Protein AF-A0A374HJB7-F1 (afdb_monomer)

Foldseek 3Di:
DCLLLVLLLLLLLLLCCVVPPVPDLSLVSVVVCVVSLVVVLCVLPVDVPVPDPPVVSVVLNVLSVVLVVQCVVCNVVVPVPSNSCSSVVRVNVSSVVVDDPVSSVVSNVVSVVVD

Secondary structure (DSSP, 8-state):
-HHHHHHHHHHHHHHHHHHH-TT--HHHHHHHHHHHHHHHHHHHHHS-TT---HHHHHHHHHHHHHHHHHHHHHHHHT-HHHHHHIIIIIIHHHHHTTS-HHHHHHHHHHHHTT-

Solvent-accessible surface area (backbone atoms only — not comparable to full-atom values): 6513 Å² total; per-residue (Å²): 108,69,47,51,56,52,38,44,45,54,52,50,47,50,48,52,41,46,77,74,39,93,75,59,60,62,65,60,54,50,64,70,43,45,65,43,51,51,51,32,52,47,61,62,67,77,45,72,82,84,68,60,57,71,67,62,45,52,51,52,52,51,51,51,53,51,44,53,49,48,45,51,52,16,60,77,69,68,34,64,64,55,36,47,50,39,42,64,72,36,51,46,56,59,50,47,76,80,50,56,70,71,54,51,52,54,46,54,53,60,52,56,77,76,109

Nearest PDB structures (foldseek):
  3k1i-assembly2_B  TM=4.457E-01  e=7.732E-01  Helicobacter pylori 26695
  6r6o-assembly1_A  TM=5.360E-01  e=2.222E+00  Candidatus Kuenenia stuttgartensis
  4k0d-assembly1_B  TM=4.597E-01  e=5.452E+00  Anaeromyxobacter dehalogenans 2CP-C

Sequence (115 aa):
MEEIETLYKEVFSICVQFAVYEKEDIQKRIEEIIPELNSFTTFFLEENTFKLNLEDYQLLQQLLIDILKDIMQAMENRDNILLEDTLEYGLKPFLELFLEDKKIMMLREACADEF

Radius of gyration: 14.04 Å; Cα contacts (8 Å, |Δi|>4): 75; chains: 1; bounding box: 36×20×39 Å

Structure (mmCIF, N/CA/C/O backbone):
data_AF-A0A374HJB7-F1
#
_entry.id   AF-A0A374HJB7-F1
#
loop_
_atom_site.group_PDB
_atom_site.id
_atom_site.type_symbol
_atom_site.label_atom_id
_atom_site.label_alt_id
_atom_site.label_comp_id
_atom_site.label_asym_id
_atom_site.label_entity_id
_atom_site.label_seq_id
_atom_site.pdbx_PDB_ins_code
_atom_site.Cartn_x
_atom_site.Cartn_y
_atom_site.Cartn_z
_atom_site.occupancy
_atom_site.B_iso_or_equiv
_atom_site.auth_seq_id
_atom_site.auth_comp_id
_atom_site.auth_asym_id
_atom_site.auth_atom_id
_atom_site.pdbx_PDB_model_num
ATOM 1 N N . MET A 1 1 ? -10.161 9.785 4.884 1.00 80.75 1 MET A N 1
ATOM 2 C CA . MET A 1 1 ? -10.741 9.201 3.642 1.00 80.75 1 MET A CA 1
ATOM 3 C C . MET A 1 1 ? -9.989 9.703 2.429 1.00 80.75 1 MET A C 1
ATOM 5 O O . MET A 1 1 ? -9.611 8.887 1.604 1.00 80.75 1 MET A O 1
ATOM 9 N N . GLU A 1 2 ? -9.741 11.009 2.333 1.00 88.31 2 GLU A N 1
ATOM 10 C CA . GLU A 1 2 ? -8.928 11.605 1.266 1.00 88.31 2 GLU A CA 1
ATOM 11 C C . GLU A 1 2 ? -7.518 10.990 1.194 1.00 88.31 2 GLU A C 1
ATOM 13 O O . GLU A 1 2 ? -7.032 10.700 0.107 1.00 88.31 2 GLU A O 1
ATOM 18 N N . GLU A 1 3 ? -6.915 10.680 2.344 1.00 92.12 3 GLU A N 1
ATOM 19 C CA . GLU A 1 3 ? -5.594 10.052 2.476 1.00 92.12 3 GLU A CA 1
ATOM 20 C C . GLU A 1 3 ? -5.550 8.663 1.822 1.00 92.12 3 GLU A C 1
ATOM 22 O O . GLU A 1 3 ? -4.633 8.355 1.064 1.00 92.12 3 GLU A O 1
ATOM 27 N N . ILE A 1 4 ? -6.575 7.841 2.077 1.00 95.00 4 ILE A N 1
ATOM 28 C CA . ILE A 1 4 ? -6.691 6.489 1.510 1.00 95.00 4 ILE A CA 1
ATOM 29 C C . ILE A 1 4 ? -6.932 6.567 0.011 1.00 95.00 4 ILE A C 1
ATOM 31 O O . ILE A 1 4 ? -6.283 5.862 -0.750 1.00 95.00 4 ILE A O 1
ATOM 35 N N . GLU A 1 5 ? -7.870 7.412 -0.418 1.00 95.50 5 GLU A N 1
ATOM 36 C CA . GLU A 1 5 ? -8.218 7.542 -1.833 1.00 95.50 5 GLU A CA 1
ATOM 37 C C . GLU A 1 5 ? -7.034 8.042 -2.665 1.00 95.50 5 GLU A C 1
ATOM 39 O O . GLU A 1 5 ? -6.818 7.545 -3.768 1.00 95.50 5 GLU A O 1
ATOM 44 N N . THR A 1 6 ? -6.269 8.998 -2.132 1.00 95.19 6 THR A N 1
ATOM 45 C CA . THR A 1 6 ? -5.090 9.567 -2.797 1.00 95.19 6 THR A CA 1
ATOM 46 C C . THR A 1 6 ? -4.000 8.515 -2.933 1.00 95.19 6 THR A C 1
ATOM 48 O O . THR A 1 6 ? -3.567 8.226 -4.045 1.00 95.19 6 THR A O 1
ATOM 51 N N . LEU A 1 7 ? -3.626 7.864 -1.826 1.00 97.38 7 LEU A N 1
ATOM 52 C CA . LEU A 1 7 ? -2.601 6.826 -1.855 1.00 97.38 7 LEU A CA 1
ATOM 53 C C . LEU A 1 7 ? -3.021 5.636 -2.729 1.00 97.38 7 LEU A C 1
ATOM 55 O O . LEU A 1 7 ? -2.212 5.116 -3.490 1.00 97.38 7 LEU A O 1
ATOM 59 N N . TYR A 1 8 ? -4.289 5.226 -2.666 1.00 97.75 8 TYR A N 1
ATOM 60 C CA . TYR A 1 8 ? -4.803 4.125 -3.476 1.00 97.75 8 TYR A CA 1
ATOM 61 C C . TYR A 1 8 ? -4.678 4.409 -4.977 1.00 97.75 8 TYR A C 1
ATOM 63 O O . TYR A 1 8 ? -4.265 3.522 -5.722 1.00 9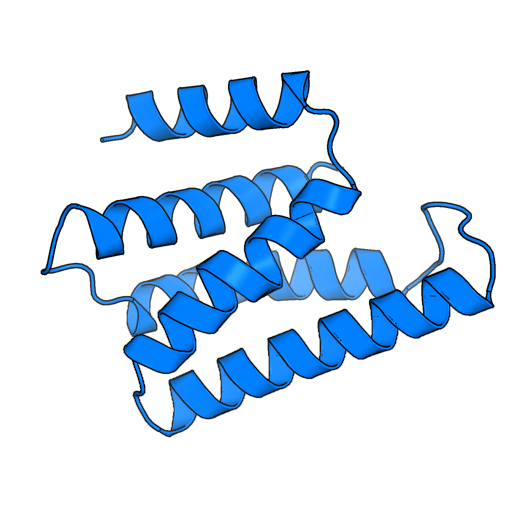7.75 8 TYR A O 1
ATOM 71 N N . LYS A 1 9 ? -5.005 5.627 -5.432 1.00 95.75 9 LYS A N 1
ATOM 72 C CA . LYS A 1 9 ? -4.852 6.007 -6.845 1.00 95.75 9 LYS A CA 1
ATOM 73 C C . LYS A 1 9 ? -3.404 5.906 -7.305 1.00 95.75 9 LYS A C 1
ATOM 75 O O . LYS A 1 9 ? -3.148 5.304 -8.343 1.00 95.75 9 LYS A O 1
ATOM 80 N N . GLU A 1 10 ? -2.477 6.451 -6.523 1.00 95.19 10 GLU A N 1
ATOM 81 C CA . GLU A 1 10 ? -1.053 6.410 -6.853 1.00 95.19 10 GLU A CA 1
ATOM 82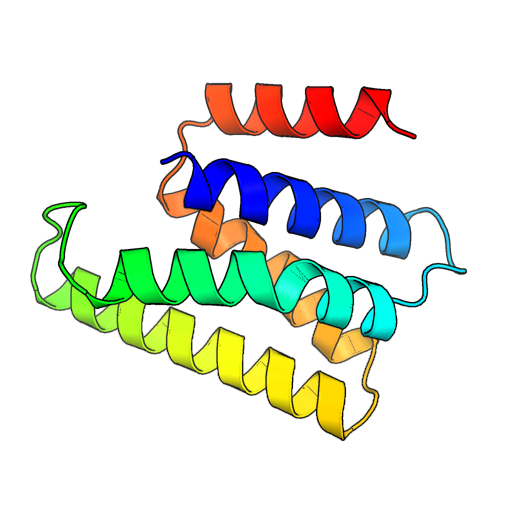 C C . GLU A 1 10 ? -0.532 4.969 -6.901 1.00 95.19 10 GLU A C 1
ATOM 84 O O . GLU A 1 10 ? 0.065 4.555 -7.892 1.00 95.19 10 GLU A O 1
ATOM 89 N N . VAL A 1 11 ? -0.840 4.159 -5.883 1.00 96.06 11 VAL A N 1
ATOM 90 C CA . VAL A 1 11 ? -0.441 2.744 -5.834 1.00 96.06 11 VAL A CA 1
ATOM 91 C C . VAL A 1 11 ? -1.034 1.965 -7.008 1.00 96.06 11 VAL A C 1
ATOM 93 O O . VAL A 1 11 ? -0.316 1.225 -7.678 1.00 96.06 11 VAL A O 1
ATOM 96 N N . PHE A 1 12 ? -2.325 2.144 -7.298 1.00 95.25 12 PHE A N 1
ATOM 97 C CA . PHE A 1 12 ? -2.979 1.493 -8.431 1.00 95.25 12 PHE A CA 1
ATOM 98 C C . PHE A 1 12 ? -2.338 1.900 -9.762 1.00 95.25 12 PHE A C 1
ATOM 100 O O . PHE A 1 12 ? -2.080 1.039 -10.602 1.00 95.25 12 PHE A O 1
ATOM 107 N N . SER A 1 13 ? -2.046 3.191 -9.933 1.00 92.69 13 SER A N 1
ATOM 108 C CA . SER A 1 13 ? -1.397 3.724 -11.128 1.00 92.69 13 SER A CA 1
ATOM 109 C C . SER A 1 13 ? -0.023 3.096 -11.347 1.00 92.69 13 SER A C 1
ATOM 111 O O . SER A 1 13 ? 0.241 2.580 -12.431 1.00 92.69 13 SER A O 1
ATOM 113 N N . ILE A 1 14 ? 0.798 3.017 -10.295 1.00 92.44 14 ILE A N 1
ATOM 114 C CA . ILE A 1 14 ? 2.119 2.376 -10.333 1.00 92.44 14 ILE A CA 1
ATOM 115 C C . ILE A 1 14 ? 2.013 0.896 -10.718 1.00 92.44 14 ILE A C 1
ATOM 117 O O . ILE A 1 14 ? 2.768 0.433 -11.572 1.00 92.44 14 ILE A O 1
ATOM 121 N N . CYS A 1 15 ? 1.068 0.158 -10.128 1.00 92.50 15 CYS A N 1
ATOM 122 C CA . CYS A 1 15 ? 0.884 -1.266 -10.423 1.00 92.50 15 CYS A CA 1
ATOM 123 C C . CYS A 1 15 ? 0.489 -1.491 -11.892 1.00 92.50 15 CYS A C 1
ATOM 125 O O . CYS A 1 15 ? 1.067 -2.335 -12.576 1.00 92.50 15 CYS A O 1
ATOM 127 N N . VAL A 1 16 ? -0.461 -0.703 -12.413 1.00 90.06 16 VAL A N 1
ATOM 128 C CA . VAL A 1 16 ? -0.871 -0.770 -13.827 1.00 90.06 16 VAL A CA 1
ATOM 129 C C . VAL A 1 16 ? 0.288 -0.395 -14.744 1.00 90.06 16 VAL A C 1
ATOM 131 O O . VAL A 1 16 ? 0.550 -1.093 -15.723 1.00 90.06 16 VAL A O 1
ATOM 134 N N . GLN A 1 17 ? 0.993 0.688 -14.421 1.00 87.38 17 GLN A N 1
ATOM 135 C CA . GLN A 1 17 ? 2.128 1.167 -15.192 1.00 87.38 17 GLN A CA 1
ATOM 136 C C . GLN A 1 17 ? 3.219 0.107 -15.310 1.00 87.38 17 GLN A C 1
ATOM 138 O O . GLN A 1 17 ? 3.639 -0.203 -16.419 1.00 87.38 17 GLN A O 1
ATOM 143 N N . PHE A 1 18 ? 3.614 -0.508 -14.198 1.00 86.31 18 PHE A N 1
ATOM 144 C CA . PHE A 1 18 ? 4.628 -1.556 -14.193 1.00 86.31 18 PHE A CA 1
ATOM 145 C C . PHE A 1 18 ? 4.184 -2.808 -14.966 1.00 86.31 18 PHE A C 1
ATOM 147 O O . PHE A 1 18 ? 4.949 -3.337 -15.773 1.00 86.31 18 PHE A O 1
ATOM 154 N N . ALA A 1 19 ? 2.939 -3.257 -14.769 1.00 85.56 19 ALA A N 1
ATOM 155 C CA . ALA A 1 19 ? 2.418 -4.467 -15.405 1.00 85.56 19 ALA A CA 1
ATOM 156 C C . ALA A 1 19 ? 2.212 -4.322 -16.925 1.00 85.56 19 ALA A C 1
ATOM 158 O O . ALA A 1 19 ? 2.355 -5.293 -17.669 1.00 85.56 19 ALA A O 1
ATOM 159 N N . VAL A 1 20 ? 1.841 -3.126 -17.395 1.00 82.06 20 VAL A N 1
ATOM 160 C CA . VAL A 1 20 ? 1.506 -2.867 -18.807 1.00 82.06 20 VAL A CA 1
ATOM 161 C C . VAL A 1 20 ? 2.684 -2.268 -19.576 1.00 82.06 20 VAL A C 1
ATOM 163 O O . VAL A 1 20 ? 2.894 -2.590 -20.748 1.00 82.06 20 VAL A O 1
ATOM 166 N N . TYR A 1 21 ? 3.465 -1.404 -18.933 1.00 71.69 21 TYR A N 1
ATOM 167 C CA . TYR A 1 21 ? 4.559 -0.661 -19.539 1.00 71.69 21 TYR A CA 1
ATOM 168 C C . TYR A 1 21 ? 5.865 -1.045 -18.828 1.00 71.69 21 TYR A C 1
ATOM 170 O O . TYR A 1 21 ? 6.247 -0.447 -17.829 1.00 71.69 21 TYR A O 1
ATOM 178 N N . GLU A 1 22 ? 6.599 -2.015 -19.389 1.00 62.50 22 GLU A N 1
ATOM 179 C CA . GLU A 1 22 ? 7.871 -2.586 -18.878 1.00 62.50 22 GLU A CA 1
ATOM 180 C C . GLU A 1 22 ? 9.046 -1.575 -18.709 1.00 62.50 22 GLU A C 1
ATOM 182 O O . GLU A 1 22 ? 10.219 -1.953 -18.703 1.00 62.50 22 GLU A O 1
ATOM 187 N N . LYS A 1 23 ? 8.780 -0.265 -18.651 1.00 59.56 23 LYS A N 1
ATOM 188 C CA . LYS A 1 23 ? 9.764 0.825 -18.586 1.00 59.56 23 LYS A CA 1
ATOM 189 C C . LYS A 1 23 ? 9.595 1.756 -17.385 1.00 59.56 23 LYS A C 1
ATOM 191 O O . LYS A 1 23 ? 10.394 2.684 -17.259 1.00 59.56 23 LYS A O 1
ATOM 196 N N . GLU A 1 24 ? 8.582 1.551 -16.547 1.00 70.69 24 GLU A N 1
ATOM 197 C CA . GLU A 1 24 ? 8.364 2.375 -15.357 1.00 70.69 24 GLU A CA 1
ATOM 198 C C . GLU A 1 24 ? 9.469 2.107 -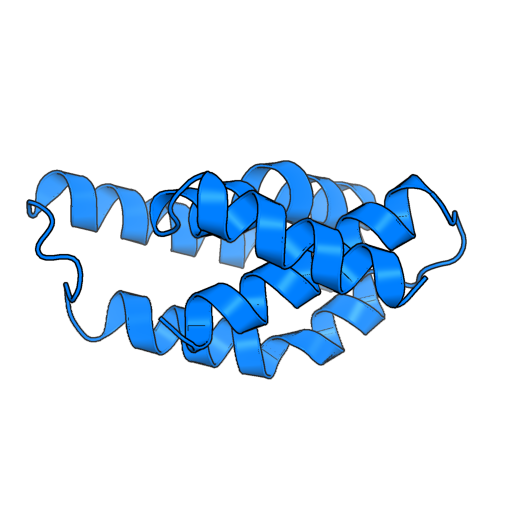14.320 1.00 70.69 24 GLU A C 1
ATOM 200 O O . GLU A 1 24 ? 9.720 0.962 -13.932 1.00 70.69 24 GLU A O 1
ATOM 205 N N . ASP A 1 25 ? 10.145 3.161 -13.859 1.00 87.06 25 ASP A N 1
ATOM 206 C CA . ASP A 1 25 ? 11.086 3.058 -12.741 1.00 87.06 25 ASP A CA 1
ATOM 207 C C . ASP A 1 25 ? 10.294 3.050 -11.427 1.00 87.06 25 ASP A C 1
ATOM 209 O O . ASP A 1 25 ? 10.067 4.091 -10.807 1.00 87.06 25 ASP A O 1
ATOM 213 N N . ILE A 1 26 ? 9.837 1.860 -11.033 1.00 89.75 26 ILE A N 1
ATOM 214 C CA . ILE A 1 26 ? 9.013 1.651 -9.836 1.00 89.75 26 ILE A CA 1
ATOM 215 C C . ILE A 1 26 ? 9.677 2.186 -8.558 1.00 89.75 26 ILE A C 1
ATOM 217 O O . ILE A 1 26 ? 8.985 2.694 -7.683 1.00 89.75 26 ILE A O 1
ATOM 221 N N .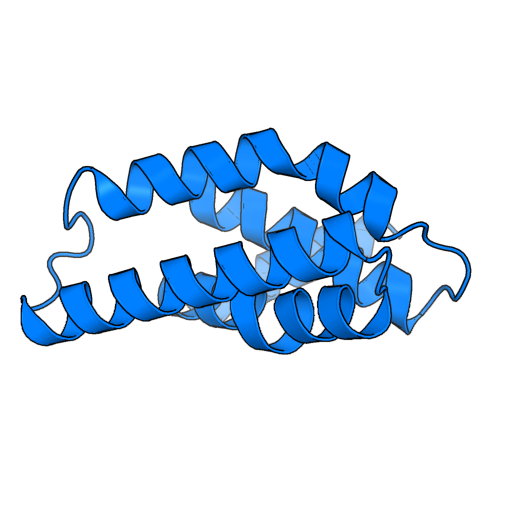 GLN A 1 27 ? 11.012 2.166 -8.472 1.00 91.75 27 GLN A N 1
ATOM 222 C CA . GLN A 1 27 ? 11.750 2.721 -7.332 1.00 91.75 27 GLN A CA 1
ATOM 223 C C . GLN A 1 27 ? 11.501 4.225 -7.227 1.00 91.75 27 GLN A C 1
ATOM 225 O O . GLN A 1 27 ? 11.114 4.734 -6.178 1.00 91.75 27 GLN A O 1
ATOM 230 N N . LYS A 1 28 ? 11.655 4.935 -8.349 1.00 92.50 28 LYS A N 1
ATOM 231 C CA . LYS A 1 28 ? 11.410 6.374 -8.405 1.00 92.50 28 LYS A CA 1
ATOM 232 C C . LYS A 1 28 ? 9.950 6.713 -8.102 1.00 92.50 28 LYS A C 1
ATOM 234 O O . LYS A 1 28 ? 9.685 7.670 -7.382 1.00 92.50 28 LYS A O 1
ATOM 239 N N . ARG A 1 29 ? 9.000 5.935 -8.626 1.00 91.81 29 ARG A N 1
ATOM 240 C CA . ARG A 1 29 ? 7.574 6.159 -8.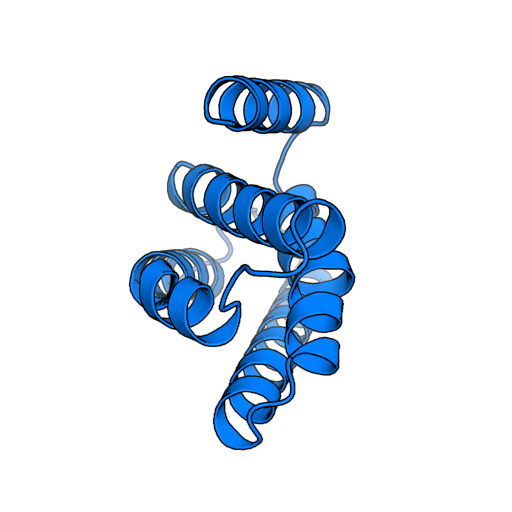345 1.00 91.81 29 ARG A CA 1
ATOM 241 C C . ARG A 1 29 ? 7.257 5.962 -6.863 1.00 91.81 29 ARG A C 1
ATOM 243 O O . ARG A 1 29 ? 6.483 6.731 -6.307 1.00 91.81 29 ARG A O 1
ATOM 250 N N . ILE A 1 30 ? 7.911 5.009 -6.198 1.00 93.19 30 ILE A N 1
ATOM 251 C CA . ILE A 1 30 ? 7.786 4.862 -4.747 1.00 93.19 30 ILE A CA 1
ATOM 252 C C . ILE A 1 30 ? 8.339 6.059 -3.990 1.00 93.19 30 ILE A C 1
ATOM 254 O O . ILE A 1 30 ? 7.666 6.535 -3.081 1.00 93.19 30 ILE A O 1
ATOM 258 N N . GLU A 1 31 ? 9.496 6.598 -4.383 1.00 94.44 31 GLU A N 1
ATOM 259 C CA . GLU A 1 31 ? 10.025 7.832 -3.783 1.00 94.44 31 GLU A CA 1
ATOM 260 C C . GLU A 1 31 ? 9.035 9.003 -3.889 1.00 94.44 31 GLU A C 1
ATOM 262 O O . GLU A 1 31 ? 8.913 9.792 -2.948 1.00 94.44 31 GLU A O 1
ATOM 267 N N . GLU A 1 32 ? 8.312 9.098 -5.008 1.00 94.12 32 GLU A N 1
ATOM 268 C CA . GLU A 1 32 ? 7.320 10.146 -5.264 1.00 94.12 32 GLU A CA 1
ATOM 269 C C . GLU A 1 32 ? 6.092 10.039 -4.347 1.00 94.12 32 GLU A C 1
ATOM 271 O O . GLU A 1 32 ? 5.570 11.080 -3.960 1.00 94.12 32 GLU A O 1
ATOM 276 N N . ILE A 1 33 ? 5.687 8.827 -3.939 1.00 95.12 33 ILE A N 1
ATOM 277 C CA . ILE A 1 33 ? 4.489 8.597 -3.104 1.00 95.12 33 ILE A CA 1
ATOM 278 C C . ILE A 1 33 ? 4.784 8.477 -1.598 1.00 95.12 33 ILE A C 1
ATOM 280 O O . ILE A 1 33 ? 3.879 8.228 -0.797 1.00 95.12 33 ILE A O 1
ATOM 284 N N . ILE A 1 34 ? 6.050 8.615 -1.178 1.00 94.75 34 ILE A N 1
ATOM 285 C CA . ILE A 1 34 ? 6.440 8.610 0.246 1.00 94.75 34 ILE A CA 1
ATOM 286 C C . ILE A 1 34 ? 5.616 9.613 1.080 1.00 94.75 34 ILE A C 1
ATOM 288 O O . ILE A 1 34 ? 5.235 9.262 2.203 1.00 94.75 34 ILE A O 1
ATOM 292 N N . PRO A 1 35 ? 5.335 10.851 0.619 1.00 95.88 35 PRO A N 1
ATOM 293 C CA . PRO A 1 35 ? 4.515 11.796 1.376 1.00 95.88 35 PRO A CA 1
ATOM 294 C C . PRO A 1 35 ? 3.102 11.271 1.660 1.00 95.88 35 PRO A C 1
ATOM 296 O O . PRO A 1 35 ? 2.647 11.326 2.804 1.00 95.88 35 PRO A O 1
ATOM 299 N N . GLU A 1 36 ? 2.435 10.714 0.653 1.00 97.00 36 GLU A N 1
ATOM 300 C CA . GLU A 1 36 ? 1.094 10.135 0.732 1.00 97.00 36 GLU A CA 1
ATOM 301 C C . GLU A 1 36 ? 1.098 8.891 1.626 1.00 97.00 36 GLU A C 1
ATOM 303 O O . GLU A 1 36 ? 0.230 8.745 2.489 1.00 97.00 36 GLU A O 1
ATOM 308 N N . LEU A 1 37 ? 2.119 8.037 1.496 1.00 96.62 37 LEU A N 1
ATOM 309 C CA . LEU A 1 37 ? 2.307 6.858 2.340 1.00 96.62 37 LEU A CA 1
ATOM 310 C C . LEU A 1 37 ? 2.477 7.240 3.817 1.00 96.62 37 LEU A C 1
ATOM 312 O O . LEU A 1 37 ? 1.851 6.640 4.693 1.00 96.62 37 LEU A O 1
ATOM 316 N N . ASN A 1 38 ? 3.280 8.267 4.107 1.00 95.12 38 ASN A N 1
ATOM 317 C CA . ASN A 1 38 ? 3.474 8.783 5.464 1.00 95.12 38 ASN A CA 1
ATOM 318 C C . ASN A 1 38 ? 2.208 9.439 6.020 1.00 95.12 38 ASN A C 1
ATOM 320 O O . ASN A 1 38 ? 1.887 9.252 7.197 1.00 95.12 38 ASN A O 1
ATOM 324 N N . SER A 1 39 ? 1.485 10.195 5.190 1.00 95.50 39 SER A N 1
ATOM 325 C CA . SER A 1 39 ? 0.213 10.810 5.569 1.00 95.50 39 SER A CA 1
ATOM 326 C C . SER A 1 39 ? -0.815 9.743 5.940 1.00 95.50 39 SER A C 1
ATOM 328 O O . SER A 1 39 ? -1.391 9.814 7.025 1.00 95.50 39 SER A O 1
ATOM 330 N N . PHE A 1 40 ? -0.970 8.713 5.107 1.00 96.31 40 PHE A N 1
ATOM 331 C CA . PHE A 1 40 ? -1.845 7.581 5.391 1.00 96.31 40 PHE A CA 1
ATOM 332 C C . PHE A 1 40 ? -1.420 6.819 6.649 1.00 96.31 40 PHE A C 1
ATOM 334 O O . PHE A 1 40 ? -2.253 6.548 7.508 1.00 96.31 40 PHE A O 1
ATOM 341 N N . THR A 1 41 ? -0.130 6.502 6.786 1.00 95.56 41 THR A N 1
ATOM 342 C CA . THR A 1 41 ? 0.394 5.762 7.946 1.00 95.56 41 THR A CA 1
ATOM 343 C C . THR A 1 41 ? 0.134 6.517 9.247 1.00 95.56 41 THR A C 1
ATOM 345 O O . THR A 1 41 ? -0.283 5.925 10.238 1.00 95.56 41 THR A O 1
ATOM 348 N N . THR A 1 42 ? 0.328 7.836 9.237 1.00 94.88 42 THR A N 1
ATOM 349 C CA . THR A 1 42 ? 0.042 8.699 10.388 1.00 94.88 42 THR A CA 1
ATOM 350 C C . THR A 1 42 ? -1.451 8.693 10.704 1.00 94.88 42 THR A C 1
ATOM 352 O O . THR A 1 42 ? -1.834 8.341 11.816 1.00 94.88 42 THR A O 1
ATOM 355 N N . PHE A 1 43 ? -2.294 8.964 9.702 1.00 94.44 43 PHE A N 1
ATOM 356 C CA . PHE A 1 43 ? -3.752 8.917 9.826 1.00 94.44 43 PHE A CA 1
ATOM 357 C C . PHE A 1 43 ? -4.255 7.577 10.385 1.00 94.44 43 PHE A C 1
ATOM 359 O O . PHE A 1 43 ? -5.119 7.555 11.256 1.00 94.44 43 PHE A O 1
ATOM 366 N N . PHE A 1 44 ? -3.704 6.457 9.913 1.00 94.69 44 PHE A N 1
ATOM 367 C CA . PHE A 1 44 ? -4.133 5.125 10.324 1.00 94.69 44 PHE A CA 1
ATOM 368 C C . PHE A 1 44 ? -3.684 4.756 11.742 1.00 94.69 44 PHE A C 1
ATOM 370 O O . PHE A 1 44 ? -4.398 4.024 12.420 1.00 94.69 44 PHE A O 1
ATOM 377 N N . LEU A 1 45 ? -2.504 5.209 12.185 1.00 92.81 45 LEU A N 1
ATOM 378 C CA . LEU A 1 45 ? -1.919 4.806 13.469 1.00 92.81 45 LEU A CA 1
ATOM 379 C C . LEU A 1 45 ? -2.247 5.751 14.632 1.00 92.81 45 LEU A C 1
ATOM 381 O O . LEU A 1 45 ? -2.232 5.299 15.780 1.00 92.81 45 LEU A O 1
ATOM 385 N N . GLU A 1 46 ? -2.520 7.032 14.366 1.00 90.38 46 GLU A N 1
ATOM 386 C CA . GLU A 1 46 ? -2.779 8.043 15.402 1.00 90.38 46 GLU A CA 1
ATOM 387 C C . GLU A 1 46 ? -4.002 7.706 16.259 1.00 90.38 46 GLU A C 1
ATOM 389 O O . GLU A 1 46 ? -3.966 7.825 17.487 1.00 90.38 46 GLU A O 1
ATOM 394 N N . GLU A 1 47 ? -5.077 7.239 15.631 1.00 89.31 47 GLU A N 1
ATOM 395 C CA . GLU A 1 47 ? -6.290 6.814 16.314 1.00 89.31 47 GLU A CA 1
ATOM 396 C C . GLU A 1 47 ? -7.026 5.726 15.529 1.00 89.31 47 GLU A C 1
ATOM 398 O O . GLU A 1 47 ? -6.935 5.624 14.311 1.00 89.31 47 GLU A O 1
ATOM 403 N N . ASN A 1 48 ? -7.814 4.910 16.233 1.00 89.44 48 ASN A N 1
ATOM 404 C CA . ASN A 1 48 ? -8.679 3.913 15.604 1.00 89.44 48 ASN A CA 1
ATOM 405 C C . ASN A 1 48 ? -9.920 4.593 14.991 1.00 89.44 48 ASN A C 1
ATOM 407 O O . ASN A 1 48 ? -11.048 4.411 15.462 1.00 89.44 48 ASN A O 1
ATOM 411 N N . THR A 1 49 ? -9.709 5.407 13.952 1.00 89.06 49 THR A N 1
ATOM 412 C CA . THR A 1 49 ? -10.745 6.196 13.265 1.00 89.06 49 THR A CA 1
ATOM 413 C C . THR A 1 49 ? -11.866 5.308 12.720 1.00 89.06 49 THR A C 1
ATOM 415 O O . THR A 1 49 ? -13.040 5.683 12.748 1.00 89.06 49 THR A O 1
ATOM 418 N N . PHE A 1 50 ? -11.524 4.088 12.298 1.00 89.94 50 PHE A N 1
ATOM 419 C CA . PHE A 1 50 ? -12.466 3.094 11.778 1.00 89.94 50 PHE A CA 1
ATOM 420 C C . PHE A 1 50 ? -13.277 2.377 12.863 1.00 89.94 50 PHE A C 1
ATOM 422 O O . PHE A 1 50 ? -14.173 1.600 12.536 1.00 89.94 50 PHE A O 1
ATOM 429 N N . LYS A 1 51 ? -13.012 2.653 14.150 1.00 93.25 51 LYS A N 1
ATOM 430 C CA . LYS A 1 51 ? -13.709 2.058 15.305 1.00 93.25 51 LYS A CA 1
ATOM 431 C C . LYS A 1 51 ? -13.733 0.530 15.256 1.00 93.25 51 LYS A C 1
ATOM 433 O O . LYS A 1 51 ? -14.717 -0.101 15.648 1.00 93.25 51 LYS A O 1
ATOM 438 N N . LEU A 1 52 ? -12.642 -0.054 14.777 1.00 93.50 52 LEU A N 1
ATOM 439 C CA . LEU A 1 52 ? -12.444 -1.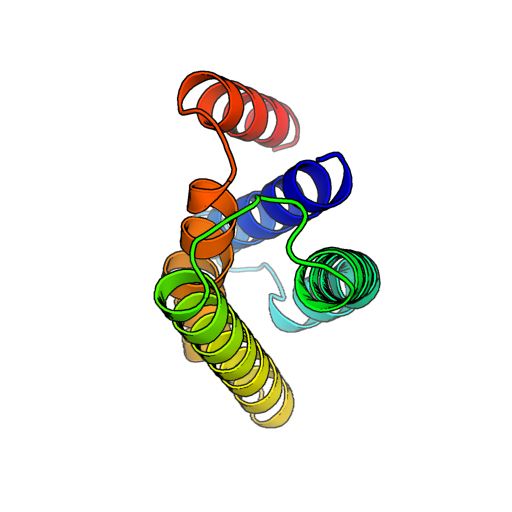495 14.757 1.00 93.50 52 LEU A CA 1
ATOM 440 C C . LEU A 1 52 ? -12.365 -2.021 16.189 1.00 93.50 52 LEU A C 1
ATOM 442 O O . LEU A 1 52 ? -12.033 -1.281 17.121 1.00 93.50 52 LEU A O 1
ATOM 446 N N . ASN A 1 53 ? -12.642 -3.307 16.387 1.00 96.31 53 ASN A N 1
ATOM 447 C CA . ASN A 1 53 ? -12.293 -3.908 17.668 1.00 96.31 53 ASN A CA 1
ATOM 448 C C . ASN A 1 53 ? -10.761 -3.918 17.835 1.00 96.31 53 ASN A C 1
ATOM 450 O O . ASN A 1 53 ? -10.009 -3.782 16.870 1.00 96.31 53 ASN A O 1
ATOM 454 N N . LEU A 1 54 ? -10.303 -4.026 19.081 1.00 94.38 54 LEU A N 1
ATOM 455 C CA . LEU A 1 54 ? -8.883 -3.886 19.396 1.00 94.38 54 LEU A CA 1
ATOM 456 C C . LEU A 1 54 ? -8.018 -4.963 18.726 1.00 94.38 54 LEU A C 1
ATOM 458 O O . LEU A 1 54 ? -6.913 -4.650 18.298 1.00 94.38 54 LEU A O 1
ATOM 462 N N . GLU A 1 55 ? -8.515 -6.197 18.632 1.00 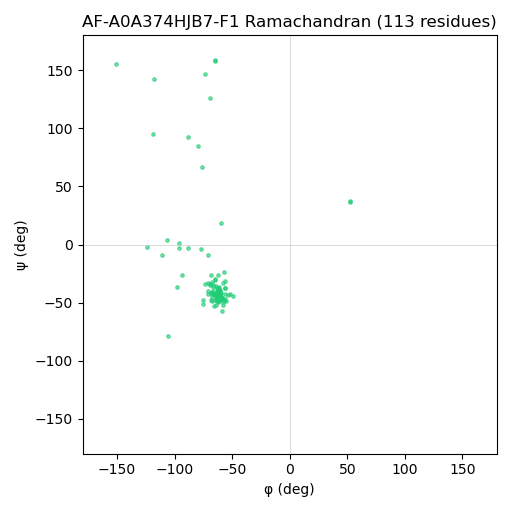96.56 55 GLU A N 1
ATOM 463 C CA . GLU A 1 55 ? -7.780 -7.327 18.050 1.00 96.56 55 GLU A CA 1
ATOM 464 C C . GLU A 1 55 ? -7.575 -7.128 16.543 1.00 96.56 55 GLU A C 1
ATOM 466 O O . GLU A 1 55 ? -6.444 -7.194 16.062 1.00 96.56 55 GLU A O 1
ATOM 471 N N . ASP A 1 56 ? -8.640 -6.779 15.817 1.00 95.94 56 ASP A N 1
ATOM 472 C CA . ASP A 1 56 ? -8.580 -6.477 14.386 1.00 95.94 56 ASP A CA 1
ATOM 473 C C . ASP A 1 56 ? -7.711 -5.248 14.115 1.00 95.94 56 ASP A C 1
ATOM 475 O O . ASP A 1 56 ? -6.905 -5.248 13.186 1.00 95.94 56 ASP A O 1
ATOM 479 N N . TYR A 1 57 ? -7.825 -4.202 14.941 1.00 96.50 57 TYR A N 1
ATOM 480 C CA . TYR A 1 57 ? -6.996 -3.010 14.783 1.00 96.50 57 TYR A CA 1
ATOM 481 C C . TYR A 1 57 ? -5.510 -3.340 14.956 1.00 96.50 57 TYR A C 1
ATOM 483 O O . TYR A 1 57 ? -4.703 -2.960 14.113 1.00 96.50 57 TYR A O 1
ATOM 491 N N . GLN A 1 58 ? -5.144 -4.107 15.987 1.00 96.12 58 GLN A N 1
ATOM 492 C CA . GLN A 1 58 ? -3.761 -4.548 16.202 1.00 96.12 58 GLN A CA 1
ATOM 493 C C . GLN A 1 58 ? -3.244 -5.427 15.059 1.00 96.12 58 GLN A C 1
ATOM 495 O O . GLN A 1 58 ? -2.090 -5.281 14.652 1.00 96.12 58 GLN A O 1
ATOM 500 N N . LEU A 1 59 ? -4.088 -6.306 14.512 1.00 97.25 59 LEU A N 1
ATOM 501 C CA . LEU A 1 59 ? -3.734 -7.133 13.362 1.00 97.25 59 LEU A CA 1
ATOM 502 C C . LEU A 1 59 ? -3.437 -6.275 12.126 1.00 97.25 59 LEU A C 1
ATOM 504 O O . LEU A 1 59 ? -2.423 -6.486 11.463 1.00 97.25 59 LEU A O 1
ATOM 508 N N . LEU A 1 60 ? -4.281 -5.281 11.838 1.00 97.50 60 LEU A N 1
ATOM 509 C CA . LEU A 1 60 ? -4.078 -4.379 10.704 1.00 97.50 60 LEU A CA 1
ATOM 510 C C . LEU A 1 60 ? -2.879 -3.446 10.904 1.00 97.50 60 LEU A C 1
ATOM 512 O O . LEU A 1 60 ? -2.168 -3.168 9.943 1.00 97.50 60 LEU A O 1
ATOM 516 N N . GLN A 1 61 ? -2.606 -3.003 12.134 1.00 97.12 61 GLN A N 1
ATOM 517 C CA . GLN A 1 61 ? -1.383 -2.261 12.452 1.00 97.12 61 GLN A CA 1
ATOM 518 C C . GLN A 1 61 ? -0.133 -3.096 12.162 1.00 97.12 61 GLN A C 1
ATOM 520 O O . GLN A 1 61 ? 0.806 -2.601 11.543 1.00 97.12 61 GLN A O 1
ATOM 525 N N . GLN A 1 62 ? -0.128 -4.365 12.579 1.00 97.81 62 GLN A N 1
ATOM 526 C CA . GLN A 1 62 ? 0.985 -5.272 12.311 1.00 97.81 62 GLN A CA 1
ATOM 527 C C . GLN A 1 62 ? 1.156 -5.512 10.806 1.00 97.81 62 GLN A C 1
ATOM 529 O O . GLN A 1 62 ? 2.271 -5.412 10.302 1.00 97.81 62 GLN A O 1
ATOM 534 N N . LEU A 1 63 ? 0.053 -5.745 10.088 1.00 98.12 63 LEU A N 1
ATOM 535 C CA . LEU A 1 63 ? 0.063 -5.922 8.638 1.00 98.12 63 LEU A CA 1
ATOM 536 C C . LEU A 1 63 ? 0.633 -4.692 7.916 1.00 98.12 63 LEU A C 1
ATOM 538 O O . LEU A 1 63 ? 1.500 -4.843 7.061 1.00 98.12 63 LEU A O 1
ATOM 542 N N . LEU A 1 64 ? 0.210 -3.480 8.295 1.00 98.12 64 LEU A N 1
ATOM 543 C CA . LEU A 1 64 ? 0.756 -2.245 7.729 1.00 98.12 64 LEU A CA 1
ATOM 544 C C . LEU A 1 64 ? 2.261 -2.124 7.988 1.00 98.12 64 LEU A C 1
ATOM 546 O O . LEU A 1 64 ? 3.016 -1.798 7.079 1.00 98.12 64 LEU A O 1
ATOM 550 N N . ILE A 1 65 ? 2.713 -2.405 9.213 1.00 97.69 65 ILE A N 1
ATOM 551 C CA . ILE A 1 65 ? 4.139 -2.355 9.564 1.00 97.69 65 ILE A CA 1
ATOM 552 C C . ILE A 1 65 ? 4.952 -3.335 8.713 1.00 97.69 65 ILE A C 1
ATOM 554 O O . ILE A 1 65 ? 6.058 -2.996 8.296 1.00 97.69 65 ILE A O 1
ATOM 558 N N . ASP A 1 66 ? 4.435 -4.535 8.467 1.00 98.31 66 ASP A N 1
ATOM 559 C CA . ASP A 1 66 ? 5.144 -5.537 7.674 1.00 98.31 66 ASP A CA 1
ATOM 560 C C . ASP A 1 66 ? 5.191 -5.149 6.188 1.00 98.31 66 ASP A C 1
ATOM 562 O O . ASP A 1 66 ? 6.272 -5.179 5.606 1.00 98.31 66 ASP A O 1
ATOM 566 N N . ILE A 1 67 ? 4.101 -4.608 5.627 1.00 98.56 67 ILE A N 1
ATOM 567 C CA . ILE A 1 67 ? 4.098 -4.007 4.279 1.00 98.56 67 ILE A CA 1
ATOM 568 C C . ILE A 1 67 ? 5.152 -2.893 4.169 1.00 98.56 67 ILE A C 1
ATOM 570 O O . ILE A 1 67 ? 5.926 -2.852 3.216 1.00 98.56 67 ILE A O 1
ATOM 574 N N . LEU A 1 68 ? 5.221 -1.985 5.149 1.00 98.19 68 LEU A N 1
ATOM 575 C CA . LEU A 1 68 ? 6.193 -0.886 5.139 1.00 98.19 68 LEU A CA 1
ATOM 576 C C . LEU A 1 68 ? 7.642 -1.392 5.203 1.00 98.19 68 LEU A C 1
ATOM 578 O O . LEU A 1 68 ? 8.515 -0.824 4.546 1.00 98.19 68 LEU A O 1
ATOM 582 N N . LYS A 1 6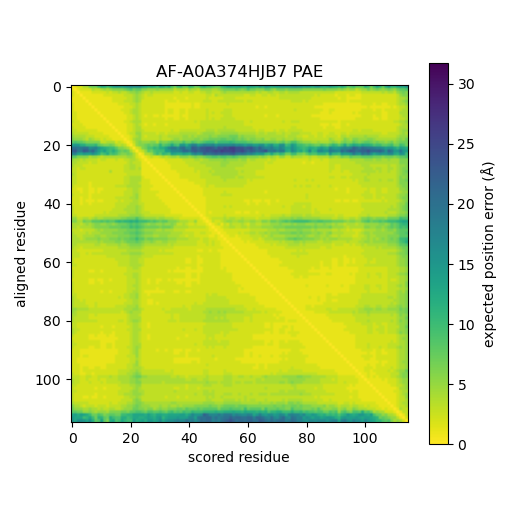9 ? 7.911 -2.461 5.963 1.00 98.12 69 LYS A N 1
ATOM 583 C CA . LYS A 1 69 ? 9.238 -3.097 5.994 1.00 98.12 69 LYS A CA 1
ATOM 584 C C . LYS A 1 69 ? 9.595 -3.720 4.653 1.00 98.12 69 LYS A C 1
ATOM 586 O O . LYS A 1 69 ? 10.734 -3.558 4.226 1.00 98.12 69 LYS A O 1
ATOM 591 N N . ASP A 1 70 ? 8.650 -4.392 4.002 1.00 98.44 70 ASP A N 1
ATOM 592 C CA . ASP A 1 70 ? 8.877 -5.008 2.697 1.00 98.44 70 ASP A CA 1
ATOM 593 C C . ASP A 1 70 ? 9.179 -3.935 1.638 1.00 98.44 70 ASP A C 1
ATOM 595 O O . ASP A 1 70 ? 10.157 -4.066 0.901 1.00 98.44 70 ASP A O 1
ATOM 599 N N . ILE A 1 71 ? 8.451 -2.807 1.651 1.00 97.69 71 ILE A N 1
ATOM 600 C CA . ILE A 1 71 ? 8.757 -1.633 0.812 1.00 97.69 71 ILE A CA 1
ATOM 601 C C . ILE A 1 71 ? 10.177 -1.132 1.092 1.00 97.69 71 ILE A C 1
ATOM 603 O O . ILE A 1 71 ? 10.970 -0.978 0.165 1.00 97.69 71 ILE A O 1
ATOM 607 N N . MET A 1 72 ? 10.534 -0.894 2.359 1.00 96.94 72 MET A N 1
ATOM 608 C CA . MET A 1 72 ? 11.875 -0.417 2.720 1.00 96.94 72 MET A CA 1
ATOM 609 C C . MET A 1 72 ? 12.973 -1.382 2.261 1.00 96.94 72 MET A C 1
ATOM 611 O O . MET A 1 72 ? 13.955 -0.955 1.656 1.00 96.94 72 MET A O 1
ATOM 615 N N . GLN A 1 73 ? 12.799 -2.681 2.505 1.00 97.81 73 GLN A N 1
ATOM 616 C CA . GLN A 1 73 ? 13.754 -3.712 2.115 1.00 97.81 73 GLN A CA 1
ATOM 617 C C . GLN A 1 73 ? 13.906 -3.790 0.591 1.00 97.81 73 GLN A C 1
ATOM 619 O O . GLN A 1 73 ? 15.023 -3.940 0.088 1.00 97.81 73 GLN A O 1
ATOM 624 N N . ALA A 1 74 ? 12.805 -3.687 -0.150 1.00 97.06 74 ALA A N 1
ATOM 625 C CA . ALA A 1 74 ? 12.815 -3.685 -1.604 1.00 97.06 74 ALA A CA 1
ATOM 626 C C . ALA A 1 74 ? 13.502 -2.434 -2.173 1.00 97.06 74 ALA A C 1
ATOM 628 O O . ALA A 1 74 ? 14.293 -2.537 -3.113 1.00 97.06 74 ALA A O 1
ATOM 629 N N . MET A 1 75 ? 13.278 -1.267 -1.565 1.00 96.12 75 MET A N 1
ATOM 630 C CA . MET A 1 75 ? 13.955 -0.020 -1.932 1.00 96.12 75 MET A CA 1
ATOM 631 C C . MET A 1 75 ? 15.468 -0.089 -1.666 1.00 96.12 75 MET A C 1
ATOM 633 O O . MET A 1 75 ? 16.278 0.219 -2.542 1.00 96.12 75 MET A O 1
ATOM 637 N N . GLU A 1 76 ? 15.880 -0.557 -0.483 1.00 96.94 76 GLU A N 1
ATOM 638 C CA . GLU A 1 76 ? 17.298 -0.691 -0.110 1.00 96.94 76 GLU A CA 1
ATOM 639 C C . GLU A 1 76 ? 18.059 -1.649 -1.036 1.00 96.94 76 GLU A C 1
ATOM 641 O O . GLU A 1 76 ? 19.191 -1.369 -1.442 1.00 96.94 76 GLU A O 1
ATOM 646 N N . ASN A 1 77 ? 17.430 -2.769 -1.399 1.00 96.94 77 ASN A N 1
ATOM 647 C CA . ASN A 1 77 ? 18.040 -3.792 -2.247 1.00 96.94 77 ASN A CA 1
ATOM 648 C C . ASN A 1 77 ? 17.837 -3.550 -3.749 1.00 96.94 77 ASN A C 1
ATOM 650 O O . ASN A 1 77 ? 18.368 -4.314 -4.557 1.00 96.94 77 ASN A O 1
ATOM 654 N N . ARG A 1 78 ? 17.102 -2.497 -4.132 1.00 94.31 78 ARG A N 1
ATOM 655 C CA . ARG A 1 78 ? 16.648 -2.252 -5.511 1.00 94.31 78 ARG A CA 1
ATOM 656 C C . ARG A 1 78 ? 15.914 -3.454 -6.122 1.00 94.31 78 ARG A C 1
ATOM 658 O O . ARG A 1 78 ? 16.093 -3.775 -7.297 1.00 94.31 78 ARG A O 1
ATOM 665 N N . ASP A 1 79 ? 15.121 -4.141 -5.306 1.00 95.81 79 ASP A N 1
ATOM 666 C CA . ASP A 1 79 ? 14.342 -5.309 -5.707 1.00 95.81 79 ASP A CA 1
ATOM 667 C C . ASP A 1 79 ? 12.978 -4.868 -6.245 1.00 95.81 79 ASP A C 1
ATOM 669 O O . ASP A 1 79 ? 12.021 -4.670 -5.500 1.00 95.81 79 ASP A O 1
ATOM 673 N N . ASN A 1 80 ? 12.902 -4.678 -7.561 1.00 92.62 80 ASN 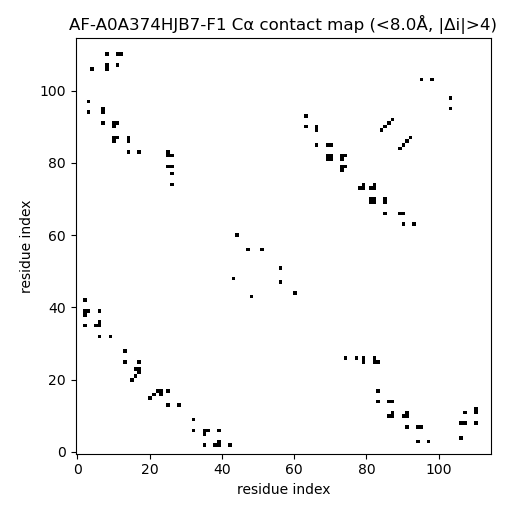A N 1
ATOM 674 C CA . ASN A 1 80 ? 11.678 -4.220 -8.217 1.00 92.62 80 ASN A CA 1
ATOM 675 C C . ASN A 1 80 ? 10.552 -5.260 -8.185 1.00 92.62 80 ASN A C 1
ATOM 677 O O . ASN A 1 80 ? 9.394 -4.866 -8.247 1.00 92.62 80 ASN A O 1
ATOM 681 N N . ILE A 1 81 ? 10.881 -6.554 -8.102 1.00 92.44 81 ILE A N 1
ATOM 682 C CA . ILE A 1 81 ? 9.873 -7.621 -8.059 1.00 92.44 81 ILE A CA 1
ATOM 683 C C . ILE A 1 81 ? 9.236 -7.653 -6.677 1.00 92.44 81 ILE A C 1
ATOM 685 O O . ILE A 1 81 ? 8.017 -7.616 -6.574 1.00 92.44 81 ILE A O 1
ATOM 689 N N . LEU A 1 82 ? 10.049 -7.619 -5.616 1.00 95.56 82 LEU A N 1
ATOM 690 C CA . LEU A 1 82 ? 9.518 -7.511 -4.259 1.00 95.56 82 LEU A CA 1
ATOM 691 C C . LEU A 1 82 ? 8.709 -6.223 -4.082 1.00 95.56 82 LEU A C 1
ATOM 693 O O . LEU A 1 82 ? 7.671 -6.244 -3.425 1.00 95.56 82 LEU A O 1
ATOM 697 N N . LEU A 1 83 ? 9.164 -5.107 -4.662 1.00 95.06 83 LEU A N 1
ATOM 698 C CA . LEU A 1 83 ? 8.448 -3.838 -4.575 1.00 95.06 83 LEU A CA 1
ATOM 699 C C . LEU A 1 83 ? 7.082 -3.926 -5.261 1.00 95.06 83 LEU A C 1
ATOM 701 O O . LEU A 1 83 ? 6.090 -3.531 -4.660 1.00 95.06 83 LEU A O 1
ATOM 705 N N . GLU A 1 84 ? 7.012 -4.481 -6.472 1.00 93.56 84 GLU A N 1
ATOM 706 C CA . GLU A 1 84 ? 5.737 -4.675 -7.163 1.00 93.56 84 GLU A CA 1
ATOM 707 C C . GLU A 1 84 ? 4.814 -5.634 -6.407 1.00 93.56 84 GLU A C 1
ATOM 709 O O . GLU A 1 84 ? 3.678 -5.256 -6.124 1.00 93.56 84 GLU A O 1
ATOM 714 N N . ASP A 1 85 ? 5.306 -6.798 -5.975 1.00 95.81 85 ASP A N 1
ATOM 715 C CA . ASP A 1 85 ? 4.522 -7.758 -5.189 1.00 95.81 85 ASP A CA 1
ATOM 716 C C . ASP A 1 85 ? 3.956 -7.111 -3.913 1.00 95.81 85 ASP A C 1
ATOM 718 O O . ASP A 1 85 ? 2.786 -7.296 -3.559 1.00 95.81 85 ASP A O 1
ATOM 722 N N . THR A 1 86 ? 4.773 -6.303 -3.232 1.00 97.69 86 THR A N 1
ATOM 723 C CA . THR A 1 86 ? 4.375 -5.610 -2.001 1.00 97.69 86 THR A CA 1
ATOM 724 C C . THR A 1 86 ? 3.300 -4.558 -2.263 1.00 97.69 86 THR A C 1
ATOM 726 O O . THR A 1 86 ? 2.412 -4.367 -1.430 1.00 97.69 86 THR A O 1
ATOM 729 N N . LEU A 1 87 ? 3.327 -3.879 -3.410 1.00 96.81 87 LEU A N 1
ATOM 730 C CA . LEU A 1 87 ? 2.284 -2.921 -3.775 1.00 96.81 87 LEU A CA 1
ATOM 731 C C . LEU A 1 87 ? 1.002 -3.617 -4.229 1.00 96.81 87 LEU A C 1
ATOM 733 O O . LEU A 1 87 ? -0.068 -3.309 -3.705 1.00 96.81 87 LEU A O 1
ATOM 737 N N . GLU A 1 88 ? 1.113 -4.558 -5.164 1.00 95.94 88 GLU A N 1
ATOM 738 C CA . GLU A 1 88 ? -0.011 -5.221 -5.824 1.00 95.94 88 GLU A CA 1
ATOM 739 C C . GLU A 1 88 ? -0.797 -6.101 -4.848 1.00 95.94 88 GLU A C 1
ATOM 741 O O . GLU A 1 88 ? -2.031 -6.057 -4.836 1.00 95.94 88 GLU A O 1
ATOM 746 N N . TYR A 1 89 ? -0.094 -6.856 -3.998 1.00 97.00 89 TYR A N 1
ATOM 747 C CA . TYR A 1 89 ? -0.692 -7.847 -3.097 1.00 97.00 89 TYR A CA 1
ATOM 748 C C . TYR A 1 89 ? -0.616 -7.475 -1.612 1.00 97.00 89 TYR A C 1
ATOM 750 O O . TYR A 1 89 ? -1.263 -8.130 -0.794 1.00 97.00 89 TYR A O 1
ATOM 758 N N . GLY A 1 90 ? 0.127 -6.426 -1.253 1.00 98.00 90 GLY A N 1
ATOM 759 C CA . GLY A 1 90 ? 0.212 -5.906 0.114 1.00 98.00 90 GLY A CA 1
ATOM 760 C C . GLY A 1 90 ? -0.558 -4.599 0.285 1.00 98.00 90 GLY A C 1
ATOM 761 O O . GLY A 1 90 ? -1.670 -4.583 0.815 1.00 98.00 90 GLY A O 1
ATOM 762 N N . LEU A 1 91 ? 0.031 -3.487 -0.158 1.00 98.25 91 LEU A N 1
ATOM 763 C CA . LEU A 1 91 ? -0.474 -2.141 0.121 1.00 98.25 91 LEU A CA 1
ATOM 764 C C . LEU A 1 91 ? -1.816 -1.856 -0.561 1.00 98.25 91 LEU A C 1
ATOM 766 O O . LEU A 1 91 ? -2.726 -1.332 0.079 1.00 98.25 91 LEU A O 1
ATOM 770 N N . LYS A 1 92 ? -1.976 -2.214 -1.838 1.00 97.69 92 LYS A N 1
ATOM 771 C CA . LYS A 1 92 ? -3.225 -1.984 -2.570 1.00 97.69 92 LYS A CA 1
ATOM 772 C C . LYS A 1 92 ? -4.428 -2.673 -1.909 1.00 97.69 92 LYS A C 1
ATOM 774 O O . LYS A 1 92 ? -5.363 -1.956 -1.548 1.00 97.69 92 LYS A O 1
ATOM 779 N N . PRO A 1 93 ? -4.439 -4.003 -1.685 1.00 97.75 93 PRO A N 1
ATOM 780 C CA . PRO A 1 93 ? -5.570 -4.656 -1.033 1.00 97.75 93 PRO A CA 1
ATOM 781 C C . PRO A 1 93 ? -5.750 -4.199 0.418 1.00 97.75 93 PRO A C 1
ATOM 783 O O . PRO A 1 93 ? -6.882 -4.146 0.887 1.00 97.75 93 PRO A O 1
ATOM 786 N N . PHE A 1 94 ? -4.677 -3.810 1.122 1.00 98.12 94 PHE A N 1
ATOM 787 C CA . PHE A 1 94 ? -4.797 -3.206 2.451 1.00 98.12 94 PHE A CA 1
ATOM 788 C C . PHE A 1 94 ? -5.633 -1.920 2.421 1.00 98.12 94 PHE A C 1
ATOM 790 O O . PHE A 1 94 ? -6.520 -1.746 3.252 1.00 98.12 94 PHE A O 1
ATOM 797 N N . LEU A 1 95 ? -5.396 -1.037 1.446 1.00 97.81 95 LEU A N 1
ATOM 798 C CA . LEU A 1 95 ? -6.168 0.198 1.273 1.00 97.81 95 LEU A CA 1
ATOM 799 C C . LEU A 1 95 ? -7.622 -0.082 0.871 1.00 97.81 95 LEU A C 1
ATOM 801 O O . LEU A 1 95 ? -8.534 0.603 1.338 1.00 97.81 95 LEU A O 1
ATOM 805 N N . GLU A 1 96 ? -7.852 -1.109 0.051 1.00 97.00 96 GLU A N 1
ATOM 806 C CA . GLU A 1 96 ? -9.195 -1.527 -0.371 1.00 97.00 96 GLU A CA 1
ATOM 807 C C . GLU A 1 96 ? -10.078 -1.980 0.801 1.00 97.00 96 GLU A C 1
ATOM 809 O O . GLU A 1 96 ? -11.290 -1.796 0.731 1.00 97.00 96 GLU A O 1
ATOM 814 N N . LEU A 1 97 ? -9.505 -2.464 1.914 1.00 95.81 97 LEU A N 1
ATOM 815 C CA . LEU A 1 97 ? -10.268 -2.815 3.127 1.00 95.81 97 LEU A CA 1
ATOM 816 C C . LEU A 1 97 ? -11.094 -1.645 3.685 1.00 95.81 97 LEU A C 1
ATOM 818 O O . LEU A 1 97 ? -12.071 -1.864 4.403 1.00 95.81 97 LEU A O 1
ATOM 822 N N . PHE A 1 98 ? -10.699 -0.409 3.376 1.00 94.31 98 PHE A N 1
ATOM 823 C CA . PHE A 1 98 ? -11.327 0.810 3.882 1.00 94.31 98 PHE A CA 1
ATOM 824 C C . PHE A 1 98 ? -12.173 1.535 2.827 1.00 94.31 98 PHE A C 1
ATOM 826 O O . PHE A 1 98 ? -12.700 2.617 3.099 1.00 94.31 98 PHE A O 1
ATOM 833 N N . LEU A 1 99 ? -12.307 0.966 1.625 1.00 95.00 99 LEU A N 1
ATOM 834 C CA . LEU A 1 99 ? -13.038 1.549 0.505 1.00 95.00 99 LEU A CA 1
ATOM 835 C C . LEU A 1 99 ? -14.217 0.657 0.105 1.00 95.00 99 LEU A C 1
ATOM 837 O O . LEU A 1 99 ? -14.132 -0.563 0.089 1.00 95.00 99 LEU A O 1
ATOM 841 N N . GLU A 1 100 ? -15.336 1.274 -0.269 1.00 95.06 100 GLU A N 1
ATOM 842 C CA . GLU A 1 100 ? -16.459 0.536 -0.857 1.00 95.06 100 GLU A CA 1
ATOM 843 C C . GLU A 1 100 ? -16.145 0.119 -2.304 1.00 95.06 100 GLU A C 1
ATOM 845 O O . GLU A 1 100 ? -15.558 0.899 -3.055 1.00 95.06 100 GLU A O 1
ATOM 850 N N . ASP A 1 101 ? -16.646 -1.036 -2.755 1.00 94.88 101 ASP A N 1
ATOM 851 C CA . ASP A 1 101 ? -16.444 -1.545 -4.127 1.00 94.88 101 ASP A CA 1
ATOM 852 C C . ASP A 1 101 ? -16.748 -0.504 -5.211 1.00 94.88 101 ASP A C 1
ATOM 854 O O . ASP A 1 101 ? -15.985 -0.309 -6.158 1.00 94.88 101 ASP A O 1
ATOM 858 N N . LYS A 1 102 ? -17.863 0.220 -5.059 1.00 95.38 102 LYS A N 1
ATOM 859 C CA . LYS A 1 102 ? -18.259 1.277 -5.997 1.00 95.38 102 LYS A CA 1
ATOM 860 C C . LYS A 1 102 ? -17.215 2.390 -6.057 1.00 95.38 102 LYS A C 1
ATOM 862 O O . LYS A 1 102 ? -16.964 2.944 -7.126 1.00 95.38 102 LYS A O 1
ATOM 867 N N . LYS A 1 103 ? -16.624 2.731 -4.913 1.00 94.75 103 LYS A N 1
ATOM 868 C CA . LYS A 1 103 ? -15.588 3.753 -4.819 1.00 94.75 103 LYS A CA 1
ATOM 869 C C . LYS A 1 103 ? -14.290 3.263 -5.454 1.00 94.75 103 LYS A C 1
ATOM 871 O O . LYS A 1 103 ? -13.704 4.009 -6.228 1.00 94.75 103 LYS A O 1
ATOM 876 N N . ILE A 1 104 ? -13.902 2.012 -5.209 1.00 95.69 104 ILE A N 1
ATOM 877 C CA . ILE A 1 104 ? -12.747 1.370 -5.852 1.00 95.69 104 ILE A CA 1
ATOM 878 C C . ILE A 1 104 ? -12.888 1.433 -7.378 1.00 95.69 104 ILE A C 1
ATOM 880 O O . ILE A 1 104 ? -11.969 1.891 -8.053 1.00 95.69 104 ILE A O 1
ATOM 884 N N . MET A 1 105 ? -14.050 1.055 -7.924 1.00 94.44 105 MET A N 1
ATOM 885 C CA . MET A 1 105 ? -14.313 1.129 -9.369 1.00 94.44 105 MET A CA 1
ATOM 886 C C . MET A 1 105 ? -14.137 2.551 -9.915 1.00 94.44 105 MET A C 1
ATOM 888 O O . MET A 1 105 ? -13.406 2.739 -10.881 1.00 94.44 105 MET A O 1
ATOM 892 N N . MET A 1 106 ? -14.721 3.555 -9.253 1.00 94.81 106 MET A N 1
ATOM 893 C CA . MET A 1 106 ? -14.586 4.961 -9.659 1.00 94.81 106 MET A CA 1
ATOM 894 C C . MET A 1 106 ? -13.136 5.459 -9.626 1.00 94.81 106 MET A C 1
ATOM 896 O O . MET A 1 106 ? -12.730 6.227 -10.492 1.00 94.81 106 MET A O 1
ATOM 900 N N . LEU A 1 107 ? -12.357 5.055 -8.619 1.00 94.44 107 LEU A N 1
ATOM 901 C CA . LEU A 1 107 ? -10.951 5.447 -8.505 1.00 94.44 107 LEU A CA 1
ATOM 902 C C . LEU A 1 107 ? -10.108 4.804 -9.612 1.00 94.44 107 LEU A C 1
ATOM 904 O O . LEU A 1 107 ? -9.284 5.488 -10.209 1.00 94.44 107 LEU A O 1
ATOM 908 N N . ARG A 1 108 ? -10.351 3.524 -9.924 1.00 94.12 108 ARG A N 1
ATOM 909 C CA . ARG A 1 108 ? -9.669 2.816 -11.019 1.00 94.12 108 ARG A CA 1
ATOM 910 C C . ARG A 1 108 ? -9.997 3.420 -12.385 1.00 94.12 108 ARG A C 1
ATOM 912 O O . ARG A 1 108 ? -9.091 3.598 -13.190 1.00 94.12 108 ARG A O 1
ATOM 919 N N . GLU A 1 109 ? -11.267 3.752 -12.633 1.00 91.38 109 GLU A N 1
ATOM 920 C CA . GLU A 1 109 ? -11.698 4.443 -13.858 1.00 91.38 109 GLU A CA 1
ATOM 921 C C . GLU A 1 109 ? -11.014 5.808 -13.998 1.00 91.38 109 GLU A C 1
ATOM 923 O O . GLU A 1 109 ? -10.483 6.113 -15.059 1.00 91.38 109 GLU A O 1
ATOM 928 N N . ALA A 1 110 ? -10.941 6.587 -12.913 1.00 88.88 110 ALA A N 1
ATOM 929 C CA . ALA A 1 110 ? -10.278 7.888 -12.929 1.00 88.88 110 ALA A CA 1
ATOM 930 C C . ALA A 1 110 ? -8.780 7.795 -13.267 1.00 88.88 110 ALA A C 1
ATOM 932 O O . ALA A 1 110 ? -8.276 8.658 -13.973 1.00 88.88 110 ALA A O 1
ATOM 933 N N . CYS A 1 111 ? -8.079 6.755 -12.801 1.00 85.25 111 CYS A N 1
ATOM 934 C CA . CYS A 1 111 ? -6.685 6.516 -13.186 1.00 85.25 111 CYS A CA 1
ATOM 935 C C . CYS A 1 111 ? -6.557 6.046 -14.642 1.00 85.25 111 CYS A C 1
ATOM 937 O O . CYS A 1 111 ? -5.581 6.373 -15.302 1.00 85.25 111 CYS A O 1
ATOM 939 N N . ALA A 1 112 ? -7.530 5.289 -15.161 1.00 76.44 112 ALA A N 1
ATOM 940 C CA . ALA A 1 112 ? -7.502 4.809 -16.543 1.00 76.44 112 ALA A CA 1
ATOM 941 C C . ALA A 1 112 ? -7.579 5.948 -17.576 1.00 76.44 112 ALA A C 1
ATOM 943 O O . ALA A 1 112 ? -6.992 5.828 -18.646 1.00 76.44 112 ALA A O 1
ATOM 944 N N . ASP A 1 113 ? -8.258 7.049 -17.241 1.00 67.56 113 ASP A N 1
ATOM 945 C CA . ASP A 1 113 ? -8.328 8.257 -18.075 1.00 67.56 113 ASP A CA 1
ATOM 946 C C . ASP A 1 113 ? -6.996 9.045 -18.124 1.00 67.56 113 ASP A C 1
ATOM 948 O O . ASP A 1 113 ? -6.863 9.982 -18.915 1.00 67.56 113 ASP A O 1
ATOM 952 N N . GLU A 1 114 ? -6.012 8.689 -17.290 1.00 63.38 114 GLU A N 1
ATOM 953 C CA . GLU A 1 114 ? -4.695 9.339 -17.209 1.00 63.38 114 GLU A CA 1
ATOM 954 C C . GLU A 1 114 ? -3.602 8.618 -18.032 1.00 63.38 114 GLU A C 1
ATOM 956 O O . GLU A 1 114 ? -2.479 9.126 -18.113 1.00 63.38 114 GLU A O 1
ATOM 961 N N . PHE A 1 115 ? -3.926 7.479 -18.671 1.00 61.94 115 PHE A N 1
ATOM 962 C CA . PHE A 1 115 ? -3.005 6.653 -19.474 1.00 61.94 115 PHE A CA 1
ATOM 963 C C . PHE A 1 115 ? -3.214 6.751 -20.994 1.00 61.94 115 PHE A C 1
ATOM 965 O O . PHE A 1 115 ? -4.374 6.790 -21.463 1.00 61.94 115 PHE A O 1
#

pLDDT: mean 92.5, std 7.96, range [59.56, 98.56]

Mean predicted aligned error: 3.51 Å